Protein AF-A0A919W9R1-F1 (afdb_monomer_lite)

pLDDT: mean 77.94, std 15.85, range [40.25, 94.19]

Secondary structure (DSSP, 8-state):
---EEEETTEEEEEEEEEEETTTTEEEEEEEEEETTEEEEEEEEEEPP-SS----EEEES-TTS-HHHHHHHHHHHHHHHHHHHHHS-STTSS--

Structure (mmCIF, N/CA/C/O backbone):
data_AF-A0A919W9R1-F1
#
_entry.id   AF-A0A919W9R1-F1
#
loop_
_atom_site.group_PDB
_atom_site.id
_atom_site.type_symbol
_atom_site.label_atom_id
_atom_site.label_alt_id
_atom_site.label_comp_id
_atom_site.label_asym_id
_atom_site.label_entity_id
_atom_site.label_seq_id
_atom_site.pdbx_PDB_ins_code
_atom_site.Cartn_x
_atom_site.Cartn_y
_atom_site.Cartn_z
_atom_site.occupancy
_atom_site.B_iso_or_equiv
_atom_site.auth_seq_id
_atom_site.auth_comp_id
_atom_site.auth_asym_id
_atom_site.auth_atom_id
_atom_site.pdbx_PDB_model_num
ATOM 1 N N . MET A 1 1 ? 10.344 -9.861 7.303 1.00 47.38 1 MET A N 1
ATOM 2 C CA . MET A 1 1 ? 9.146 -9.300 7.965 1.00 47.38 1 MET A CA 1
ATOM 3 C C . MET A 1 1 ? 8.515 -8.336 6.984 1.00 47.38 1 MET A C 1
ATOM 5 O O . MET A 1 1 ? 9.224 -7.452 6.526 1.00 47.38 1 MET A O 1
ATOM 9 N N . THR A 1 2 ? 7.253 -8.532 6.612 1.00 60.91 2 THR A N 1
ATOM 10 C CA . THR A 1 2 ? 6.490 -7.531 5.852 1.00 60.91 2 THR A CA 1
ATOM 11 C C . THR A 1 2 ? 6.263 -6.304 6.739 1.00 60.91 2 THR A C 1
ATOM 13 O O . THR A 1 2 ? 5.879 -6.479 7.899 1.00 60.91 2 THR A O 1
ATOM 16 N N . PRO A 1 3 ? 6.550 -5.083 6.259 1.00 79.81 3 PRO A N 1
ATOM 17 C CA . PRO A 1 3 ? 6.348 -3.884 7.058 1.00 79.81 3 PRO A CA 1
ATOM 18 C C . PRO A 1 3 ? 4.855 -3.639 7.318 1.00 79.81 3 PRO A C 1
ATOM 20 O O . PRO A 1 3 ? 4.002 -3.957 6.485 1.00 79.81 3 PRO A O 1
ATOM 23 N N . PHE A 1 4 ? 4.558 -3.069 8.487 1.00 86.69 4 PHE A N 1
ATOM 24 C CA . PHE A 1 4 ? 3.231 -2.586 8.864 1.00 86.69 4 PHE A CA 1
ATOM 25 C C . PHE A 1 4 ? 3.267 -1.066 9.028 1.00 86.69 4 PHE A C 1
ATOM 27 O O . PHE A 1 4 ? 4.276 -0.518 9.474 1.00 86.69 4 PHE A O 1
ATOM 34 N N . LEU A 1 5 ? 2.157 -0.402 8.712 1.00 89.81 5 LEU A N 1
ATOM 35 C CA . LEU A 1 5 ? 1.925 1.008 9.029 1.00 89.81 5 LEU A CA 1
ATOM 36 C C . LEU A 1 5 ? 0.746 1.118 9.983 1.00 89.81 5 LEU A C 1
ATOM 38 O O . LEU A 1 5 ? -0.240 0.401 9.835 1.00 89.81 5 LEU A O 1
ATOM 42 N N . GLU A 1 6 ? 0.822 2.046 10.925 1.00 91.44 6 GLU A N 1
ATOM 43 C CA . GLU A 1 6 ? -0.266 2.336 11.854 1.00 91.44 6 GLU A CA 1
ATOM 44 C C . GLU A 1 6 ? -0.665 3.808 11.724 1.00 91.44 6 GLU A C 1
ATOM 46 O O . GLU A 1 6 ? 0.187 4.691 11.602 1.00 91.44 6 GLU A O 1
ATOM 51 N N . HIS A 1 7 ? -1.969 4.081 11.718 1.00 90.06 7 HIS A N 1
ATOM 52 C CA . HIS A 1 7 ? -2.504 5.440 11.717 1.00 90.06 7 HIS A CA 1
ATOM 53 C C . HIS A 1 7 ? -3.815 5.495 12.500 1.00 90.06 7 HIS A C 1
ATOM 55 O O . HIS A 1 7 ? -4.861 5.053 12.021 1.00 90.06 7 HIS A O 1
ATOM 61 N N . GLY A 1 8 ? -3.751 6.052 13.712 1.00 88.81 8 GLY A N 1
ATOM 62 C CA . GLY A 1 8 ? -4.843 5.936 14.677 1.00 88.81 8 GLY A CA 1
ATOM 63 C C . GLY A 1 8 ? -5.067 4.467 15.037 1.00 88.81 8 GLY A C 1
ATOM 64 O O . GLY A 1 8 ? -4.107 3.750 15.298 1.00 88.81 8 GLY A O 1
ATOM 65 N N . ASP A 1 9 ? -6.319 4.018 14.972 1.00 90.25 9 ASP A N 1
ATOM 66 C CA . ASP A 1 9 ? -6.701 2.626 15.257 1.00 90.25 9 ASP A CA 1
ATOM 67 C C . ASP A 1 9 ? -6.571 1.692 14.038 1.00 90.25 9 ASP A C 1
ATOM 69 O O . ASP A 1 9 ? -6.931 0.518 14.104 1.00 90.25 9 ASP A O 1
ATOM 73 N N . ARG A 1 10 ? -6.084 2.206 12.901 1.00 91.88 10 ARG A N 1
ATOM 74 C CA . ARG A 1 10 ? -5.977 1.455 11.644 1.00 91.88 10 ARG A CA 1
ATOM 75 C C . ARG A 1 10 ? -4.568 0.913 11.466 1.00 91.88 10 ARG A C 1
ATOM 77 O O . ARG A 1 10 ? -3.590 1.641 11.657 1.00 91.88 10 ARG A O 1
ATOM 84 N N . ARG A 1 11 ? -4.469 -0.341 11.026 1.00 94.19 11 ARG A N 1
ATOM 85 C CA . ARG A 1 11 ? -3.210 -1.013 10.692 1.00 94.19 11 ARG A CA 1
ATOM 86 C C . ARG A 1 11 ? -3.213 -1.404 9.223 1.00 94.19 11 ARG A C 1
ATOM 88 O O . ARG A 1 11 ? -4.200 -1.923 8.726 1.00 94.19 11 ARG A O 1
ATOM 95 N N . PHE A 1 12 ? -2.096 -1.202 8.545 1.00 93.44 12 PHE A N 1
ATOM 96 C CA . PHE A 1 12 ? -1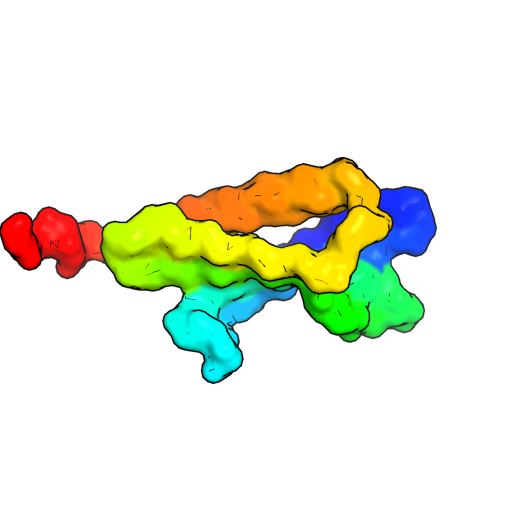.913 -1.537 7.139 1.00 93.44 12 PHE A CA 1
ATOM 97 C C . PHE A 1 12 ? -0.698 -2.434 6.970 1.00 93.44 12 PHE A C 1
ATOM 99 O O . PHE A 1 12 ? 0.268 -2.321 7.725 1.00 93.44 12 PHE A O 1
ATOM 106 N N . GLN A 1 13 ? -0.739 -3.307 5.975 1.00 93.38 13 GLN A N 1
ATOM 107 C CA . GLN A 1 13 ? 0.323 -4.246 5.659 1.00 93.38 13 GLN A CA 1
ATOM 108 C C . GLN A 1 13 ? 0.753 -4.084 4.207 1.00 93.38 13 GLN A C 1
ATOM 110 O O . GLN A 1 13 ? -0.078 -3.964 3.306 1.00 93.38 13 GLN A O 1
ATOM 115 N N . PHE A 1 14 ? 2.067 -4.126 4.001 1.00 91.19 14 PHE A N 1
ATOM 116 C CA . PHE A 1 14 ? 2.655 -4.245 2.676 1.00 91.19 14 PHE A CA 1
ATOM 117 C C . PHE A 1 14 ? 2.681 -5.708 2.245 1.00 91.19 14 PHE A C 1
ATOM 119 O O . PHE A 1 14 ? 3.114 -6.580 3.006 1.00 91.19 14 PHE A O 1
ATOM 126 N N . LEU A 1 15 ? 2.283 -5.962 1.007 1.00 88.38 15 LEU A N 1
ATOM 127 C CA . LEU A 1 15 ? 2.303 -7.282 0.390 1.00 88.38 15 LEU A CA 1
ATOM 128 C C . LEU A 1 15 ? 3.121 -7.190 -0.897 1.00 88.38 15 LEU A C 1
ATOM 130 O O . LEU A 1 15 ? 2.700 -6.554 -1.858 1.00 88.38 15 LEU A O 1
ATOM 134 N N . ALA A 1 16 ? 4.312 -7.783 -0.895 1.00 83.38 16 ALA A N 1
ATOM 135 C CA . ALA A 1 16 ? 5.154 -7.859 -2.083 1.00 83.38 16 ALA A CA 1
ATOM 136 C C . ALA A 1 16 ? 4.869 -9.172 -2.817 1.00 83.38 16 ALA A C 1
ATOM 138 O O . ALA A 1 16 ? 4.956 -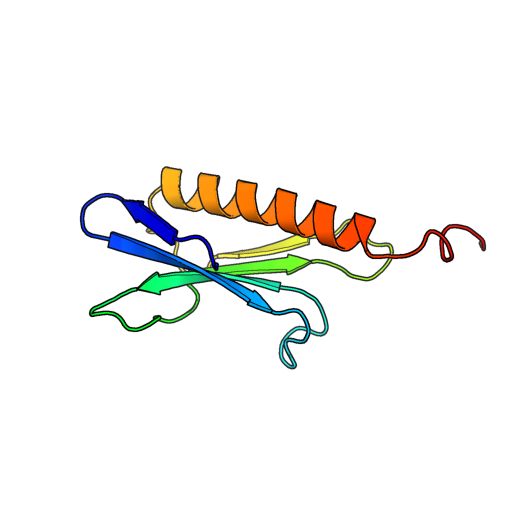10.247 -2.217 1.00 83.38 16 ALA A O 1
ATOM 139 N N . TYR A 1 17 ? 4.552 -9.082 -4.105 1.00 78.12 17 TYR A N 1
ATOM 140 C CA . TYR A 1 17 ? 4.345 -10.231 -4.975 1.00 78.12 17 TYR A CA 1
ATOM 141 C C . TYR A 1 17 ? 5.396 -10.212 -6.071 1.00 78.12 17 TYR A C 1
ATOM 143 O O . TYR A 1 17 ? 5.441 -9.290 -6.877 1.00 78.12 17 TYR A O 1
ATOM 151 N N . HIS A 1 18 ? 6.238 -11.241 -6.106 1.00 60.88 18 HIS A N 1
ATOM 152 C CA . HIS A 1 18 ? 7.306 -11.360 -7.103 1.00 60.88 18 HIS A CA 1
ATOM 153 C C . HIS A 1 18 ? 6.914 -12.221 -8.315 1.00 60.88 18 HIS A C 1
ATOM 155 O O . HIS A 1 18 ? 7.627 -12.194 -9.305 1.00 60.88 18 HIS A O 1
ATOM 161 N N . ASP A 1 19 ? 5.764 -12.908 -8.252 1.00 51.81 19 ASP A N 1
ATOM 162 C CA . ASP A 1 19 ? 5.154 -13.704 -9.335 1.00 51.81 19 ASP A CA 1
ATOM 163 C C . ASP A 1 19 ? 3.614 -13.598 -9.270 1.00 51.81 19 ASP A C 1
ATOM 165 O O . ASP A 1 19 ? 2.883 -14.578 -9.084 1.00 51.81 19 ASP A O 1
ATOM 169 N N . ALA A 1 20 ? 3.073 -12.380 -9.344 1.00 52.06 20 ALA A N 1
ATOM 170 C CA . ALA A 1 20 ? 1.625 -12.219 -9.409 1.00 52.06 20 ALA A CA 1
ATOM 171 C C . ALA A 1 20 ? 1.125 -12.643 -10.801 1.00 52.06 20 ALA A C 1
ATOM 173 O O . ALA A 1 20 ? 1.196 -11.870 -11.750 1.00 52.06 20 ALA A O 1
ATOM 174 N N . ILE A 1 21 ? 0.528 -13.839 -10.906 1.00 45.91 21 ILE A N 1
ATOM 175 C CA . ILE A 1 21 ? -0.137 -14.371 -12.122 1.00 45.91 21 ILE A CA 1
ATOM 176 C C . ILE A 1 21 ? -1.139 -13.366 -12.740 1.00 45.91 21 ILE A C 1
ATOM 178 O O . ILE A 1 21 ? -1.494 -13.472 -13.908 1.00 45.91 21 ILE A O 1
ATOM 182 N N . ARG A 1 22 ? -1.623 -12.387 -11.964 1.00 53.84 22 ARG A N 1
ATOM 183 C CA . ARG A 1 22 ? -2.551 -11.347 -12.430 1.00 53.84 22 ARG A CA 1
ATOM 184 C C . ARG A 1 22 ? -1.900 -10.159 -13.143 1.00 53.84 22 ARG A C 1
ATOM 186 O O . ARG A 1 22 ? -2.635 -9.431 -13.803 1.00 53.84 22 ARG A O 1
ATOM 193 N N . HIS A 1 23 ? -0.594 -9.940 -12.987 1.00 53.81 23 HIS A N 1
ATOM 194 C CA . HIS A 1 23 ? 0.045 -8.671 -13.356 1.00 53.81 23 HIS A CA 1
ATOM 195 C C . HIS A 1 23 ? 1.330 -8.804 -14.185 1.00 53.81 23 HIS A C 1
ATOM 197 O O . HIS A 1 23 ? 1.940 -7.782 -14.474 1.00 53.81 23 HIS A O 1
ATOM 203 N N . ASP A 1 24 ? 1.732 -10.020 -14.580 1.00 63.56 24 ASP A N 1
ATOM 204 C CA . ASP A 1 24 ? 2.921 -10.274 -15.418 1.00 63.56 24 ASP A CA 1
ATOM 205 C C . ASP A 1 24 ? 4.197 -9.547 -14.933 1.00 63.56 24 ASP A C 1
ATOM 207 O O . ASP A 1 24 ? 5.015 -9.081 -15.726 1.00 63.56 24 ASP A O 1
ATOM 211 N N . GLY A 1 25 ? 4.386 -9.439 -13.613 1.00 73.06 25 GLY A N 1
ATOM 212 C CA . GLY A 1 25 ? 5.533 -8.738 -13.045 1.00 73.06 25 GLY A CA 1
ATOM 213 C C . GLY A 1 25 ? 5.503 -8.596 -11.520 1.00 73.06 25 GLY A C 1
ATOM 214 O O . GLY A 1 25 ? 4.550 -9.037 -10.865 1.00 73.06 25 GLY A O 1
ATOM 215 N N . PRO A 1 26 ? 6.560 -7.995 -10.942 1.00 82.38 26 PRO A N 1
ATOM 216 C CA . PRO A 1 26 ? 6.617 -7.684 -9.531 1.00 82.38 26 PRO A CA 1
ATOM 217 C C . PRO A 1 26 ? 5.626 -6.571 -9.181 1.00 82.38 26 PRO A C 1
ATOM 219 O O . PRO A 1 26 ? 5.502 -5.567 -9.883 1.00 82.38 26 PRO A O 1
ATOM 222 N N . ALA A 1 27 ? 4.947 -6.736 -8.051 1.00 87.44 27 ALA A N 1
ATOM 223 C CA . ALA A 1 27 ? 3.971 -5.790 -7.539 1.00 87.44 27 ALA A CA 1
ATOM 224 C C . ALA A 1 27 ? 4.132 -5.586 -6.032 1.00 87.44 27 ALA A C 1
ATOM 226 O O . ALA A 1 27 ? 4.555 -6.486 -5.300 1.00 87.44 27 ALA A O 1
ATOM 227 N N . LEU A 1 28 ? 3.742 -4.405 -5.564 1.00 89.44 28 LEU A N 1
ATOM 228 C CA . LEU A 1 28 ? 3.624 -4.083 -4.149 1.00 89.44 28 LEU A CA 1
ATOM 229 C C . LEU A 1 28 ? 2.212 -3.585 -3.865 1.00 89.44 28 LEU A C 1
ATOM 231 O O . LEU A 1 28 ? 1.733 -2.661 -4.516 1.00 89.44 28 LEU A O 1
ATOM 235 N N . GLU A 1 29 ? 1.549 -4.175 -2.879 1.00 91.38 29 GLU A N 1
ATOM 236 C CA . GLU A 1 29 ? 0.196 -3.799 -2.482 1.00 91.38 29 GLU A CA 1
ATOM 237 C C . GLU A 1 29 ? 0.152 -3.286 -1.047 1.00 91.38 29 GLU A C 1
ATOM 239 O O . GLU A 1 29 ? 0.900 -3.739 -0.175 1.00 91.38 29 GLU A O 1
ATOM 244 N N . LEU A 1 30 ? -0.770 -2.358 -0.806 1.00 92.38 30 LEU A N 1
ATOM 245 C CA . LEU A 1 30 ? -1.167 -1.905 0.517 1.00 92.38 30 LEU A CA 1
ATOM 246 C C . LEU A 1 30 ? -2.555 -2.449 0.826 1.00 92.38 30 LEU A C 1
ATOM 248 O O . LEU A 1 30 ? -3.512 -2.120 0.126 1.00 92.38 30 LEU A O 1
ATOM 252 N N . ALA A 1 31 ? -2.686 -3.204 1.907 1.00 92.75 31 ALA A N 1
ATOM 253 C CA . ALA A 1 31 ? -3.975 -3.653 2.422 1.00 92.75 31 ALA A CA 1
ATOM 254 C C . ALA A 1 31 ? -4.159 -3.201 3.872 1.00 92.75 31 ALA A C 1
ATOM 256 O O . ALA A 1 31 ? -3.191 -3.050 4.617 1.00 92.75 31 ALA A O 1
ATOM 257 N N . GLU A 1 32 ? -5.404 -2.980 4.282 1.00 93.69 32 GLU A N 1
ATOM 258 C CA . GLU A 1 32 ? -5.737 -2.752 5.689 1.00 93.69 32 GLU A CA 1
ATOM 259 C C . GLU A 1 32 ? -5.910 -4.092 6.407 1.00 93.69 32 GLU A C 1
ATOM 261 O O . GLU A 1 32 ? -6.464 -5.040 5.853 1.00 93.69 32 GLU A O 1
ATOM 266 N N . VAL A 1 33 ? -5.420 -4.162 7.640 1.00 93.44 33 VAL A N 1
ATOM 267 C CA . VAL A 1 33 ? -5.584 -5.306 8.529 1.00 93.44 33 VAL A CA 1
ATOM 268 C C . VAL A 1 33 ? -6.754 -5.012 9.454 1.00 93.44 33 VAL A C 1
ATOM 270 O O . VAL A 1 33 ? -6.692 -4.081 10.257 1.00 93.44 33 VAL A O 1
ATOM 273 N N . VAL A 1 34 ? -7.803 -5.821 9.355 1.00 91.19 34 VAL A N 1
ATOM 274 C CA . VAL A 1 34 ? -9.019 -5.700 10.165 1.00 91.19 34 VAL A CA 1
ATOM 275 C C . VAL A 1 34 ? -9.195 -7.003 10.928 1.00 91.19 34 VAL A C 1
ATOM 277 O O . VAL A 1 34 ? -9.162 -8.075 10.335 1.00 91.19 34 VAL A O 1
ATOM 280 N N . ASP A 1 35 ? -9.308 -6.920 12.254 1.00 89.75 35 ASP A N 1
ATOM 281 C CA . ASP A 1 35 ? -9.443 -8.084 13.143 1.00 89.75 35 ASP A CA 1
ATOM 282 C C . ASP A 1 35 ? -8.341 -9.153 12.973 1.00 89.75 35 ASP A C 1
ATOM 284 O O . ASP A 1 35 ? -8.545 -10.336 13.228 1.00 89.75 35 ASP A O 1
ATOM 288 N N . GLY A 1 36 ? -7.139 -8.724 12.570 1.00 88.00 36 GLY A N 1
ATOM 289 C CA . GLY A 1 36 ? -5.986 -9.603 12.339 1.00 88.00 36 GLY A CA 1
ATOM 290 C C . GLY A 1 36 ? -5.930 -10.233 10.946 1.00 88.00 36 GLY A C 1
ATOM 291 O O . GLY A 1 36 ? -4.930 -10.870 10.624 1.00 88.00 36 GLY A O 1
ATOM 292 N N . GLU A 1 37 ? -6.943 -10.005 10.113 1.00 90.81 37 GLU A N 1
ATOM 293 C CA . GLU A 1 37 ? -7.022 -10.501 8.742 1.00 90.81 37 GLU A CA 1
ATOM 294 C C . GLU A 1 37 ? -6.631 -9.415 7.736 1.00 90.81 37 GLU A C 1
ATOM 296 O O . GLU A 1 37 ? -6.934 -8.232 7.910 1.00 90.81 37 GLU A O 1
ATOM 301 N N . VAL A 1 38 ? -5.960 -9.822 6.658 1.00 90.88 38 VAL A N 1
ATOM 302 C CA . VAL A 1 38 ? -5.558 -8.921 5.572 1.00 90.88 38 VAL A CA 1
ATOM 303 C C . VAL A 1 38 ? -6.745 -8.701 4.638 1.00 90.88 38 VAL A C 1
ATOM 305 O O . VAL A 1 38 ? -7.244 -9.638 4.014 1.00 90.88 38 VAL A O 1
ATOM 308 N N . GLY A 1 39 ? -7.203 -7.454 4.550 1.00 89.12 39 GLY A N 1
ATOM 309 C CA . GLY A 1 39 ? -8.280 -7.040 3.659 1.00 89.12 39 GLY A CA 1
ATOM 310 C C . GLY A 1 39 ? -7.865 -6.967 2.181 1.00 89.12 39 GLY A C 1
ATOM 311 O O . GLY A 1 39 ? -6.749 -7.332 1.810 1.00 89.12 39 GLY A O 1
ATOM 312 N N . PRO A 1 40 ? -8.759 -6.479 1.302 1.00 88.00 40 PRO A N 1
ATOM 313 C CA . PRO A 1 40 ? -8.431 -6.270 -0.105 1.00 88.00 40 PRO A CA 1
ATOM 314 C C . PRO A 1 40 ? -7.369 -5.175 -0.288 1.00 88.00 40 PRO A C 1
ATOM 316 O O . PRO A 1 40 ? -7.257 -4.254 0.526 1.00 88.00 40 PRO A O 1
ATOM 319 N N . ALA A 1 41 ? -6.640 -5.242 -1.405 1.00 89.00 41 ALA A N 1
ATOM 320 C CA . ALA A 1 41 ? -5.687 -4.210 -1.791 1.00 89.00 41 ALA A CA 1
ATOM 321 C C . ALA A 1 41 ? -6.387 -2.852 -1.981 1.00 89.00 41 ALA A C 1
ATOM 323 O O . ALA A 1 41 ? -7.349 -2.711 -2.743 1.00 89.00 41 ALA A O 1
ATOM 324 N N . LEU A 1 42 ? -5.882 -1.852 -1.263 1.00 90.62 42 LEU A N 1
ATOM 325 C CA . LEU A 1 42 ? -6.309 -0.453 -1.294 1.00 90.62 42 LEU A CA 1
ATOM 326 C C . LEU A 1 42 ? -5.452 0.384 -2.2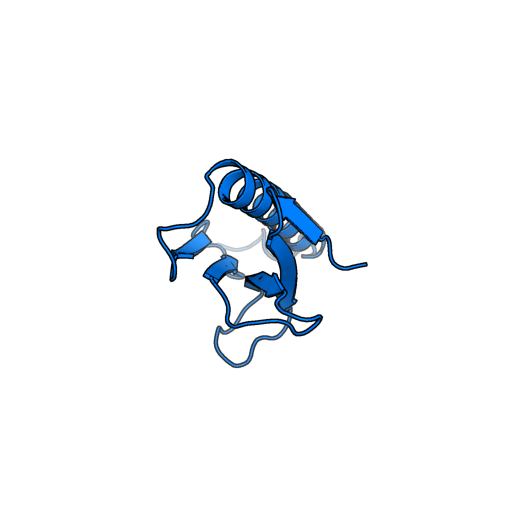53 1.00 90.62 42 LEU A C 1
ATOM 328 O O . LEU A 1 42 ? -5.908 1.398 -2.790 1.00 90.62 42 LEU A O 1
ATOM 332 N N . VAL A 1 43 ? -4.203 -0.040 -2.445 1.00 90.38 43 VAL A N 1
ATOM 333 C CA . VAL A 1 43 ? -3.268 0.503 -3.430 1.00 90.38 43 VAL A CA 1
ATOM 334 C C . VAL A 1 43 ? -2.449 -0.646 -3.994 1.00 90.38 43 VAL A C 1
ATOM 336 O O . VAL A 1 43 ? -1.997 -1.497 -3.231 1.00 90.38 43 VAL A O 1
ATOM 339 N N . THR A 1 44 ? -2.213 -0.629 -5.299 1.00 89.06 44 THR A N 1
ATOM 340 C CA . THR A 1 44 ? -1.307 -1.551 -5.984 1.00 89.06 44 THR A CA 1
ATOM 341 C C . THR A 1 44 ? -0.307 -0.737 -6.796 1.00 89.06 44 THR A C 1
ATOM 343 O O . THR A 1 44 ? -0.696 0.158 -7.543 1.00 89.06 44 THR A O 1
ATOM 346 N N . VAL A 1 45 ? 0.978 -1.042 -6.650 1.00 87.62 45 VAL A N 1
ATOM 347 C CA . VAL A 1 45 ? 2.060 -0.541 -7.501 1.00 87.62 45 VAL A CA 1
ATOM 348 C C . VAL A 1 45 ? 2.561 -1.707 -8.332 1.00 87.62 45 VAL A C 1
ATOM 350 O O . VAL A 1 45 ? 2.946 -2.735 -7.775 1.00 87.62 45 VAL A O 1
ATOM 353 N N . LEU A 1 46 ? 2.541 -1.547 -9.649 1.00 86.06 46 LEU A N 1
ATOM 354 C CA . LEU A 1 46 ? 3.105 -2.502 -10.593 1.00 86.06 46 LEU A CA 1
ATOM 355 C C . LEU A 1 46 ? 4.456 -1.972 -11.059 1.00 86.06 46 LEU A C 1
ATOM 357 O O . LEU A 1 46 ? 4.552 -0.845 -11.553 1.00 86.06 46 LEU A O 1
ATOM 361 N N . PHE A 1 47 ? 5.497 -2.780 -10.887 1.00 81.50 47 PHE A N 1
ATOM 362 C CA . PHE A 1 47 ? 6.836 -2.435 -11.338 1.00 81.50 47 PHE A CA 1
ATOM 363 C C . PHE A 1 47 ? 7.052 -3.011 -12.737 1.00 81.50 47 PHE A C 1
ATOM 365 O O . PHE A 1 47 ? 6.942 -4.222 -12.939 1.00 81.50 47 PHE A O 1
ATOM 372 N N . SER A 1 48 ? 7.378 -2.158 -13.708 1.00 73.06 48 SER A N 1
ATOM 373 C CA . SER A 1 48 ? 7.780 -2.628 -15.034 1.00 73.06 48 SER A CA 1
ATOM 374 C C . SER A 1 48 ? 9.097 -3.406 -14.946 1.00 73.06 48 SER A C 1
ATOM 376 O O . SER A 1 48 ? 10.063 -2.967 -14.323 1.00 73.06 48 SER A O 1
ATOM 378 N N . VAL A 1 49 ? 9.121 -4.586 -15.573 1.00 61.91 49 VAL A N 1
ATOM 379 C CA . VAL A 1 49 ? 10.308 -5.457 -15.702 1.00 61.91 49 VAL A CA 1
ATOM 380 C C . VAL A 1 49 ? 10.991 -5.306 -17.066 1.00 61.91 49 VAL A C 1
ATOM 382 O O . VAL A 1 49 ? 12.058 -5.877 -17.296 1.00 61.91 49 VAL A O 1
ATOM 385 N N . ALA A 1 50 ? 10.366 -4.574 -17.989 1.00 55.09 50 ALA A N 1
ATOM 386 C CA . ALA A 1 50 ? 10.930 -4.232 -19.289 1.00 55.09 50 ALA A CA 1
ATOM 387 C C . ALA A 1 50 ? 11.585 -2.846 -19.204 1.00 55.09 50 ALA A C 1
ATOM 389 O O . ALA A 1 50 ? 11.202 -2.062 -18.346 1.00 55.09 50 ALA A O 1
ATOM 390 N N . ASP A 1 51 ? 12.519 -2.525 -20.108 1.00 53.12 51 ASP A N 1
ATOM 391 C CA . ASP A 1 51 ? 13.263 -1.245 -20.219 1.00 53.12 51 ASP A CA 1
ATOM 392 C C . ASP A 1 51 ? 12.397 0.041 -20.339 1.00 53.12 51 ASP A C 1
ATOM 394 O O . ASP A 1 51 ? 12.891 1.104 -20.710 1.00 53.12 51 ASP A O 1
ATOM 398 N N . ALA A 1 52 ? 11.097 -0.036 -20.063 1.00 52.62 52 ALA A N 1
ATOM 399 C CA . ALA A 1 52 ? 10.222 1.097 -19.845 1.00 52.62 52 ALA A CA 1
ATOM 400 C C . ALA A 1 52 ? 10.276 1.511 -18.365 1.00 52.62 52 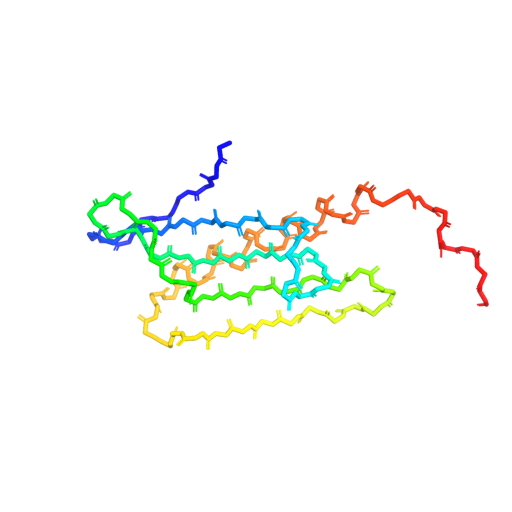ALA A C 1
ATOM 402 O O . ALA A 1 52 ? 9.898 0.735 -17.486 1.00 52.62 52 ALA A O 1
ATOM 403 N N . ASP A 1 53 ? 10.673 2.760 -18.117 1.00 57.16 53 ASP A N 1
ATOM 404 C CA . ASP A 1 53 ? 10.631 3.471 -16.824 1.00 57.16 53 ASP A CA 1
ATOM 405 C C . ASP A 1 53 ? 9.201 3.646 -16.247 1.00 57.16 53 ASP A C 1
ATOM 407 O O . ASP A 1 53 ? 8.972 4.434 -15.325 1.00 57.16 53 ASP A O 1
ATOM 411 N N . ASP A 1 54 ? 8.211 2.926 -16.773 1.00 64.06 54 ASP A N 1
ATOM 412 C CA . ASP A 1 54 ? 6.806 3.128 -16.457 1.00 64.06 54 ASP A CA 1
ATOM 413 C C . ASP A 1 54 ? 6.420 2.304 -15.222 1.00 64.06 54 ASP A C 1
ATOM 415 O O . ASP A 1 54 ? 6.261 1.085 -15.261 1.00 64.06 54 ASP A O 1
ATOM 419 N N . THR A 1 55 ? 6.287 2.985 -14.083 1.00 72.06 55 THR A N 1
ATOM 420 C CA . THR A 1 55 ? 5.650 2.434 -12.878 1.00 72.06 55 THR A CA 1
ATOM 421 C C . THR A 1 55 ? 4.176 2.807 -12.886 1.00 72.06 55 THR A C 1
ATOM 423 O O . THR A 1 55 ? 3.833 3.991 -12.925 1.00 72.06 55 THR A O 1
ATOM 426 N N . GLU A 1 56 ? 3.297 1.811 -12.811 1.00 79.12 56 GLU A N 1
ATOM 427 C CA . GLU A 1 56 ? 1.856 2.042 -12.741 1.00 79.12 56 GLU A CA 1
ATOM 428 C C . GLU A 1 56 ? 1.373 1.983 -11.291 1.00 79.12 56 GLU A C 1
ATOM 430 O O . GLU A 1 56 ? 1.703 1.066 -10.537 1.00 79.12 56 GLU A O 1
ATOM 435 N N . ILE A 1 57 ? 0.563 2.968 -10.896 1.00 82.75 57 ILE A N 1
ATOM 436 C CA . ILE A 1 57 ? -0.043 3.034 -9.565 1.00 82.75 57 ILE A CA 1
ATOM 437 C C . ILE A 1 57 ? -1.556 2.972 -9.721 1.00 82.75 57 ILE A C 1
ATOM 439 O O . ILE A 1 57 ? -2.179 3.878 -10.278 1.00 82.75 57 ILE A O 1
ATOM 443 N N . LEU A 1 58 ? -2.154 1.924 -9.167 1.00 83.00 58 LEU A N 1
ATOM 444 C CA . LEU A 1 58 ? -3.594 1.762 -9.072 1.00 83.00 58 LEU A CA 1
ATOM 445 C C . LEU A 1 58 ? -4.054 2.090 -7.650 1.00 83.00 58 LEU A C 1
ATOM 447 O O . LEU A 1 58 ? -3.759 1.368 -6.697 1.00 83.00 58 LEU A O 1
ATOM 451 N N . LEU A 1 59 ? -4.817 3.174 -7.513 1.00 82.44 59 LEU A N 1
ATOM 452 C CA . LEU A 1 59 ? -5.442 3.571 -6.254 1.00 82.44 59 LEU A CA 1
ATOM 453 C C . LEU A 1 59 ? -6.908 3.120 -6.251 1.00 82.44 59 LEU A C 1
ATOM 455 O O . LEU A 1 59 ? -7.729 3.679 -6.977 1.00 82.44 59 LEU A O 1
ATOM 459 N N . THR A 1 60 ? -7.255 2.126 -5.434 1.00 79.44 60 THR A N 1
ATOM 460 C CA . THR A 1 60 ? -8.642 1.634 -5.326 1.00 79.44 60 THR A CA 1
ATOM 461 C C . THR A 1 60 ? -9.422 2.327 -4.207 1.00 79.44 60 THR A C 1
ATOM 463 O O . THR A 1 60 ? -10.652 2.284 -4.201 1.00 79.44 60 THR A O 1
ATOM 466 N N . ASN A 1 61 ? -8.735 3.017 -3.285 1.00 79.81 61 ASN A N 1
ATOM 467 C CA . ASN A 1 61 ? -9.354 3.771 -2.196 1.00 79.81 61 ASN A CA 1
ATOM 468 C C . ASN A 1 61 ? -8.754 5.182 -2.042 1.00 79.81 61 ASN A C 1
ATOM 470 O O . ASN A 1 61 ? -7.609 5.348 -1.627 1.00 79.81 61 ASN A O 1
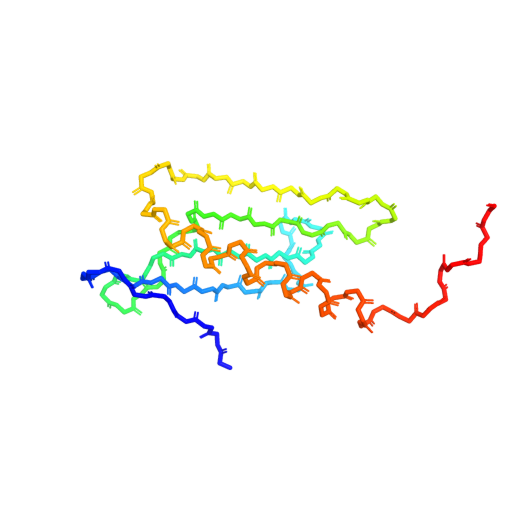ATOM 474 N N . SER A 1 62 ? -9.558 6.216 -2.315 1.00 74.31 62 SER A N 1
ATOM 475 C CA . SER A 1 62 ? -9.161 7.628 -2.182 1.00 74.31 62 SER A CA 1
ATOM 476 C C . SER A 1 62 ? -9.289 8.197 -0.760 1.00 74.31 62 SER A C 1
ATOM 478 O O . SER A 1 62 ? -8.941 9.351 -0.534 1.00 74.31 62 SER A O 1
ATOM 480 N N . GLY A 1 63 ? -9.813 7.425 0.198 1.00 86.06 63 GLY A N 1
ATOM 481 C CA . GLY A 1 63 ? -9.990 7.815 1.604 1.00 86.06 63 GLY A CA 1
ATOM 482 C C . GLY A 1 63 ? -8.807 7.456 2.509 1.00 86.06 63 GLY A C 1
ATOM 483 O O . GLY A 1 63 ? -8.938 7.461 3.735 1.00 86.06 63 GLY A O 1
ATOM 484 N N . LEU A 1 64 ? -7.666 7.081 1.928 1.00 89.12 64 LEU A N 1
ATOM 485 C CA . LEU A 1 64 ? -6.470 6.741 2.687 1.00 89.12 64 LEU A CA 1
ATOM 486 C C . LEU A 1 64 ? -5.840 7.993 3.320 1.00 89.12 64 LEU A C 1
ATOM 488 O O . LEU A 1 64 ? -5.718 9.021 2.650 1.00 89.12 64 LEU A O 1
ATOM 492 N N . PRO A 1 65 ? -5.400 7.927 4.592 1.00 90.31 65 PRO A N 1
ATOM 493 C CA . PRO A 1 65 ? -4.663 9.022 5.204 1.00 90.31 65 PRO A CA 1
ATOM 494 C C . PRO A 1 65 ? -3.388 9.313 4.414 1.00 90.31 65 PRO A C 1
ATOM 496 O O . PRO A 1 65 ? -2.620 8.397 4.121 1.00 90.31 65 PRO A O 1
ATOM 499 N N . LEU A 1 66 ? -3.122 10.589 4.124 1.00 90.31 66 LEU A N 1
ATOM 500 C CA . LEU A 1 66 ? -1.941 10.988 3.353 1.00 90.31 66 LEU A CA 1
ATOM 501 C C . LEU A 1 66 ? -0.622 10.408 3.908 1.00 90.31 66 LEU A C 1
ATOM 503 O O . LEU A 1 66 ? 0.147 9.893 3.102 1.00 90.31 66 LEU A O 1
ATOM 507 N N . PRO A 1 67 ? -0.371 10.370 5.238 1.00 91.25 67 PRO A N 1
ATOM 508 C CA . PRO A 1 67 ? 0.850 9.759 5.772 1.00 91.25 67 PRO A CA 1
ATOM 509 C C . PRO A 1 67 ? 1.009 8.273 5.424 1.00 91.25 67 PRO A C 1
ATOM 511 O O . PRO A 1 67 ? 2.126 7.812 5.213 1.00 91.25 67 PRO A O 1
ATOM 514 N N . ILE A 1 68 ? -0.100 7.530 5.338 1.00 92.25 68 ILE A N 1
ATOM 515 C CA . ILE A 1 68 ? -0.091 6.113 4.959 1.00 92.25 68 ILE A CA 1
ATOM 516 C C . ILE A 1 68 ? 0.268 5.963 3.483 1.00 92.25 68 ILE A C 1
ATOM 518 O O . ILE A 1 68 ? 1.109 5.139 3.140 1.00 92.25 68 ILE A O 1
ATOM 522 N N . VAL A 1 69 ? -0.327 6.792 2.621 1.00 90.19 69 VAL A N 1
ATOM 523 C CA . VAL A 1 69 ? -0.018 6.790 1.186 1.00 90.19 69 VAL A CA 1
ATOM 524 C C . VAL A 1 69 ? 1.446 7.163 0.954 1.00 90.19 69 VAL A C 1
ATOM 526 O O . VAL A 1 69 ? 2.133 6.476 0.208 1.00 90.19 69 VAL A O 1
ATOM 529 N N . THR A 1 70 ? 1.952 8.200 1.625 1.00 90.75 70 THR A N 1
ATOM 530 C CA . THR A 1 70 ? 3.356 8.621 1.514 1.00 90.75 70 THR A CA 1
ATOM 531 C C . THR A 1 70 ? 4.315 7.512 1.934 1.00 90.75 70 THR A C 1
ATOM 533 O O . THR A 1 70 ? 5.183 7.147 1.147 1.00 90.75 70 THR A O 1
ATOM 536 N N . ALA A 1 71 ? 4.124 6.922 3.117 1.00 91.81 71 ALA A N 1
ATOM 537 C CA . ALA A 1 71 ? 4.984 5.840 3.596 1.00 91.81 71 ALA A CA 1
ATOM 538 C C . ALA A 1 71 ? 4.930 4.605 2.681 1.00 91.81 71 ALA A C 1
ATOM 540 O O . ALA A 1 71 ? 5.939 3.933 2.468 1.00 91.81 71 ALA A O 1
ATOM 541 N N . PHE A 1 72 ? 3.760 4.313 2.107 1.00 91.44 72 PHE A N 1
ATOM 542 C CA . PHE A 1 72 ? 3.617 3.237 1.135 1.00 91.44 72 PHE A CA 1
ATOM 543 C C . PHE A 1 72 ? 4.406 3.501 -0.154 1.00 91.44 72 PHE A C 1
ATOM 545 O O . PHE A 1 72 ? 5.147 2.628 -0.603 1.00 91.44 72 PHE A O 1
ATOM 552 N N . LEU A 1 73 ? 4.302 4.708 -0.717 1.00 89.69 73 LEU A N 1
ATOM 553 C CA . LEU A 1 73 ? 5.037 5.093 -1.925 1.00 89.69 73 LEU A CA 1
ATOM 554 C C . LEU A 1 73 ? 6.557 5.133 -1.699 1.00 89.69 73 LEU A C 1
ATOM 556 O O . LEU A 1 73 ? 7.312 4.714 -2.571 1.00 89.69 73 LEU A O 1
ATOM 560 N N . GLU A 1 74 ? 7.019 5.563 -0.524 1.00 91.25 74 GLU A N 1
ATOM 561 C CA . GLU A 1 74 ? 8.436 5.472 -0.142 1.00 91.25 74 GLU A CA 1
ATOM 562 C C . GLU A 1 74 ? 8.917 4.013 -0.098 1.00 91.25 74 GLU A C 1
ATOM 564 O O . GLU A 1 74 ? 9.985 3.690 -0.620 1.00 91.25 74 GLU A O 1
ATOM 569 N N . GLY A 1 75 ? 8.104 3.111 0.461 1.00 89.00 75 GLY A N 1
ATOM 570 C CA . GLY A 1 75 ? 8.377 1.674 0.433 1.00 89.00 75 GLY A CA 1
ATOM 571 C C . GLY A 1 75 ? 8.413 1.101 -0.987 1.00 89.00 75 GLY A C 1
ATOM 572 O O . GLY A 1 75 ? 9.277 0.279 -1.287 1.00 89.00 75 GLY A O 1
ATOM 573 N N . ALA A 1 76 ? 7.534 1.570 -1.876 1.00 87.88 76 ALA A N 1
ATOM 574 C CA . ALA A 1 76 ? 7.527 1.171 -3.282 1.00 87.88 76 ALA A CA 1
ATOM 575 C C . ALA A 1 76 ? 8.813 1.584 -4.014 1.00 87.88 76 ALA A C 1
ATOM 577 O O . ALA A 1 76 ? 9.375 0.777 -4.748 1.00 87.88 76 ALA A O 1
ATOM 578 N N . LEU A 1 77 ? 9.328 2.792 -3.763 1.00 86.69 77 LEU A N 1
ATOM 579 C CA . LEU A 1 77 ? 10.599 3.254 -4.337 1.00 86.69 77 LEU A CA 1
ATOM 580 C C . LEU A 1 77 ? 11.791 2.402 -3.878 1.00 86.69 77 LEU A C 1
ATOM 582 O O . LEU A 1 77 ? 12.666 2.070 -4.679 1.00 86.69 77 LEU A O 1
ATOM 586 N N . LEU A 1 78 ? 11.823 2.021 -2.598 1.00 87.19 78 LEU A N 1
ATOM 587 C CA . LEU A 1 78 ? 12.858 1.128 -2.070 1.00 87.19 78 LEU A CA 1
ATOM 588 C C . LEU A 1 78 ? 12.777 -0.266 -2.700 1.00 87.19 78 LEU A C 1
ATOM 590 O O . LEU A 1 78 ? 13.806 -0.848 -3.045 1.00 87.19 78 LEU A O 1
ATOM 594 N N . GLU A 1 79 ? 11.565 -0.791 -2.873 1.00 84.25 79 GLU A N 1
ATOM 595 C CA . GLU A 1 79 ? 11.351 -2.089 -3.509 1.00 84.25 79 GLU A CA 1
ATOM 596 C C . GLU A 1 79 ? 11.754 -2.064 -4.989 1.00 84.25 79 GLU A C 1
ATOM 598 O O . GLU A 1 79 ? 12.450 -2.970 -5.444 1.00 84.25 79 GLU A O 1
ATOM 603 N N . GLN A 1 80 ? 11.427 -0.995 -5.720 1.00 82.50 80 GLN A N 1
ATOM 604 C CA . GLN A 1 80 ? 11.876 -0.789 -7.098 1.00 82.50 80 GLN A CA 1
ATOM 605 C C . GLN A 1 80 ? 13.408 -0.770 -7.200 1.00 82.50 80 GLN A C 1
ATOM 607 O O . GLN A 1 80 ? 13.976 -1.436 -8.066 1.00 82.50 80 GLN A O 1
ATOM 612 N N . HIS A 1 81 ? 14.093 -0.059 -6.296 1.00 83.25 81 HIS A N 1
ATOM 613 C CA . HIS A 1 81 ? 15.558 -0.045 -6.256 1.00 83.25 81 HIS A CA 1
ATOM 614 C C . HIS A 1 81 ? 16.129 -1.446 -6.014 1.00 83.25 81 HIS A C 1
ATOM 616 O O . HIS A 1 81 ? 17.024 -1.888 -6.733 1.00 83.25 81 HIS A O 1
ATOM 622 N N . ARG A 1 82 ? 15.567 -2.179 -5.045 1.00 83.00 82 ARG A N 1
ATOM 623 C CA . ARG A 1 82 ? 15.968 -3.556 -4.733 1.00 83.00 82 ARG A CA 1
ATOM 624 C C . ARG A 1 82 ? 15.794 -4.488 -5.935 1.00 83.00 82 ARG A C 1
ATOM 626 O O . ARG A 1 82 ? 16.651 -5.333 -6.173 1.00 83.00 82 ARG A O 1
ATOM 633 N N . LEU A 1 83 ? 14.698 -4.353 -6.683 1.00 79.06 83 LEU A N 1
ATOM 634 C CA . LEU A 1 83 ? 14.448 -5.133 -7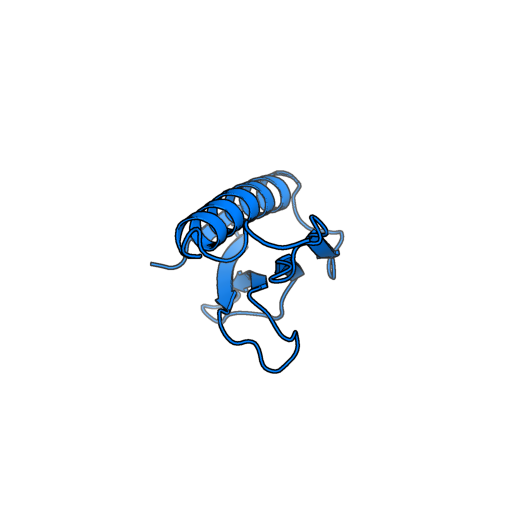.899 1.00 79.06 83 LEU A CA 1
ATOM 635 C C . LEU A 1 83 ? 15.458 -4.789 -9.005 1.00 79.06 83 LEU A C 1
ATOM 637 O O . LEU A 1 83 ? 15.997 -5.697 -9.637 1.00 79.06 83 LEU A O 1
ATOM 641 N N . GLY A 1 84 ? 15.785 -3.505 -9.178 1.00 75.31 84 GLY A N 1
ATOM 642 C CA . GLY A 1 84 ? 16.805 -3.046 -10.124 1.00 75.31 84 GLY A CA 1
ATOM 643 C C . GLY A 1 84 ? 18.220 -3.542 -9.799 1.00 75.31 84 GLY A C 1
ATOM 644 O O . GLY A 1 84 ? 18.961 -3.908 -10.707 1.00 75.31 84 GLY A O 1
ATOM 645 N N . GLU A 1 85 ? 18.594 -3.621 -8.518 1.00 73.81 85 GLU A N 1
ATOM 646 C CA . GLU A 1 85 ? 19.886 -4.178 -8.078 1.00 73.81 85 GLU A CA 1
ATOM 647 C C . GLU A 1 85 ? 19.985 -5.702 -8.255 1.00 73.81 85 GLU A C 1
ATOM 649 O O . GLU A 1 85 ? 21.084 -6.248 -8.363 1.00 73.81 85 GLU A O 1
ATOM 654 N N . GLN A 1 86 ? 18.849 -6.404 -8.275 1.00 65.50 86 GLN A N 1
ATOM 655 C CA . GLN A 1 86 ? 18.791 -7.858 -8.448 1.00 65.50 86 GLN A CA 1
ATOM 656 C C . GLN A 1 86 ? 18.807 -8.301 -9.916 1.00 65.50 86 GLN A C 1
ATOM 658 O O . GLN A 1 86 ? 19.040 -9.482 -10.188 1.00 65.50 86 GLN A O 1
ATOM 663 N N . MET A 1 87 ? 18.615 -7.382 -10.866 1.00 53.81 87 MET A N 1
ATOM 664 C CA . MET A 1 87 ? 18.810 -7.659 -12.287 1.00 53.81 87 MET A CA 1
ATOM 665 C C . MET A 1 87 ? 20.308 -7.562 -12.639 1.00 53.81 87 MET A C 1
ATOM 667 O O . MET A 1 87 ? 20.916 -6.508 -12.448 1.00 53.81 87 MET A O 1
ATOM 671 N N . PRO A 1 88 ? 20.947 -8.632 -13.158 1.00 47.25 88 PRO A N 1
ATOM 672 C CA . PRO A 1 88 ? 22.348 -8.566 -13.565 1.00 47.25 88 PRO A CA 1
ATOM 673 C C . PRO A 1 88 ? 22.538 -7.542 -14.704 1.00 47.25 88 PRO A C 1
ATOM 675 O O . PRO A 1 88 ? 21.633 -7.361 -15.520 1.00 47.25 88 PRO A O 1
ATOM 678 N N . PRO A 1 89 ? 23.720 -6.906 -14.832 1.00 48.78 89 PRO A N 1
ATOM 679 C CA . PRO A 1 89 ? 23.996 -5.868 -15.838 1.00 48.78 89 PRO A CA 1
ATOM 680 C C . PRO A 1 89 ? 23.946 -6.327 -17.318 1.00 48.78 89 PRO A C 1
ATOM 682 O O . PRO A 1 89 ? 24.280 -5.553 -18.214 1.00 48.78 89 PRO A O 1
ATOM 685 N N . GLU A 1 90 ? 23.496 -7.544 -17.624 1.00 48.44 90 GLU A N 1
ATOM 686 C CA . GLU A 1 90 ? 23.551 -8.160 -18.960 1.00 48.44 90 GLU A CA 1
ATOM 687 C C . GLU A 1 90 ? 22.312 -7.921 -19.843 1.00 48.44 90 GLU A C 1
ATOM 689 O O . GLU A 1 90 ? 21.954 -8.756 -20.670 1.00 48.44 90 GLU A O 1
ATOM 694 N N . ARG A 1 91 ? 21.669 -6.756 -19.732 1.00 51.84 91 ARG A N 1
ATOM 695 C CA . ARG A 1 91 ? 20.811 -6.222 -20.812 1.00 51.84 91 ARG A CA 1
ATOM 696 C C . ARG A 1 91 ? 21.092 -4.762 -21.162 1.00 51.84 91 ARG A C 1
ATOM 698 O O . ARG A 1 91 ? 20.350 -4.161 -21.919 1.00 51.84 91 ARG A O 1
ATOM 705 N N . LYS A 1 92 ? 22.210 -4.190 -20.698 1.00 48.62 92 LYS A N 1
ATOM 706 C CA . LYS A 1 92 ? 22.655 -2.856 -21.154 1.00 48.62 92 LYS A CA 1
ATOM 707 C C . LYS A 1 92 ? 23.442 -2.877 -22.469 1.00 48.62 92 LYS A C 1
ATOM 709 O O . LYS A 1 92 ? 23.998 -1.857 -22.861 1.00 48.62 92 LYS A O 1
ATOM 714 N N . SER A 1 93 ? 23.510 -4.018 -23.154 1.00 49.19 93 SER A N 1
ATOM 715 C CA . SER A 1 93 ? 24.220 -4.141 -24.425 1.00 49.19 93 SER A CA 1
ATOM 716 C C . SER A 1 93 ? 23.344 -4.848 -25.450 1.00 49.19 93 SER A C 1
ATOM 718 O O . SER A 1 93 ? 23.285 -6.073 -25.452 1.00 49.19 93 SER A O 1
ATOM 720 N N . GLN A 1 94 ? 22.656 -4.048 -26.269 1.00 45.38 94 GLN A N 1
ATOM 721 C CA . GLN A 1 94 ? 22.392 -4.228 -27.708 1.00 45.38 94 GLN A CA 1
ATOM 722 C C . GLN A 1 94 ? 21.048 -3.597 -28.098 1.00 45.38 94 GLN A C 1
ATOM 724 O O . GLN A 1 94 ? 20.028 -4.279 -28.155 1.00 45.38 94 GLN A O 1
ATOM 729 N N . ASN A 1 95 ? 21.071 -2.301 -28.424 1.00 40.25 95 ASN A N 1
ATOM 730 C CA . ASN A 1 95 ? 20.729 -1.851 -29.778 1.00 40.25 95 ASN A CA 1
ATOM 731 C C . ASN A 1 95 ? 21.284 -0.450 -30.048 1.00 40.25 95 ASN A C 1
ATOM 733 O O . ASN A 1 95 ? 21.000 0.457 -29.237 1.00 40.25 95 ASN A O 1
#

Foldseek 3Di:
DFDWDDDPPKIKTKDWDQDDPVQRGTKIFIFIQDPNDTDDTQKMWGADPDPDPDIDIDGNDPPDDPVVVVVSVVVVVVVNVVVVVPDPPPPPDDD

Sequence (95 aa):
MTPFLEHGDRRFQFLAYHDAIRHDGPALELAEVVDGEVGPALVTVLFSVADADDTEILLTNSGLPLPIVTAFLEGALLEQHRLGEQMPPERKSQN

Radius of gyration: 14.78 Å; chains: 1; bounding box: 34×25×45 Å

Organism: NCBI:txid571911